Protein AF-A0A378A5R9-F1 (afdb_monomer)

Radius of gyration: 16.85 Å; Cα contacts (8 Å, |Δi|>4): 66; chains: 1; bounding box: 38×24×37 Å

Mean predicted aligned error: 8.61 Å

Sequence (69 aa):
MGQLVDGVWQDTWYDTKSTGGRFKRSVSAFRNWLTADGAAGPSGEGGFAAEKDRYHLYVSLACRGRIAR

Organism: Klebsiella pneumoniae (NCBI:txid573)

Secondary structure (DSSP, 8-state):
--EEETTEEE-PPP--TTTTT---PPPPS-----BSS----SSS-S--B--TTS------TTS------

Foldseek 3Di:
DWDQDPNDIDPDDDPCVVVVNDDDDDDDPDDFDEDQCQQTDPDDHGPRHDDPPPDDDDDDPVDPDPPDD

Structure (mmCIF, N/CA/C/O backbone):
data_AF-A0A378A5R9-F1
#
_entry.id   AF-A0A378A5R9-F1
#
loop_
_atom_site.group_PDB
_atom_site.id
_atom_site.type_symbol
_atom_site.label_atom_id
_atom_site.label_alt_id
_atom_site.label_comp_id
_atom_site.label_asym_id
_atom_site.label_entity_id
_atom_site.label_seq_id
_atom_site.pdbx_PDB_ins_code
_atom_site.Cartn_x
_atom_site.Cartn_y
_atom_site.Cartn_z
_atom_site.occupancy
_atom_site.B_iso_or_equiv
_atom_site.auth_seq_id
_atom_site.auth_comp_id
_atom_site.auth_asym_id
_atom_site.auth_atom_id
_atom_site.pdbx_PDB_model_num
ATOM 1 N N . MET A 1 1 ? 18.965 -5.376 -11.503 1.00 68.88 1 MET A N 1
ATOM 2 C CA . MET A 1 1 ? 17.647 -5.207 -10.854 1.00 68.88 1 MET A CA 1
ATOM 3 C C . MET A 1 1 ? 16.641 -5.123 -11.974 1.00 68.88 1 MET A C 1
ATOM 5 O O . MET A 1 1 ? 16.834 -4.262 -12.821 1.00 68.88 1 MET A O 1
ATOM 9 N N . GLY A 1 2 ? 15.634 -5.993 -11.986 1.00 75.69 2 GLY A N 1
ATOM 10 C CA . GLY A 1 2 ? 14.540 -5.889 -12.948 1.00 75.69 2 GLY A CA 1
ATOM 11 C C . GLY A 1 2 ? 13.485 -4.869 -12.521 1.00 75.69 2 GLY A C 1
ATOM 12 O O . GLY A 1 2 ? 13.478 -4.398 -11.378 1.00 75.69 2 GLY A O 1
ATOM 13 N N . GLN A 1 3 ? 12.605 -4.520 -13.450 1.00 79.62 3 GLN A N 1
ATOM 14 C CA . GLN A 1 3 ? 11.506 -3.579 -13.248 1.00 79.62 3 GLN A CA 1
ATOM 15 C C . GLN A 1 3 ? 10.247 -4.058 -13.975 1.00 79.62 3 GLN A C 1
ATOM 17 O O . GLN A 1 3 ? 10.328 -4.774 -14.970 1.00 79.62 3 GLN A O 1
ATOM 22 N N . LEU A 1 4 ? 9.080 -3.640 -13.487 1.00 81.06 4 LEU A N 1
ATOM 23 C CA . LEU A 1 4 ? 7.814 -3.800 -14.202 1.00 81.06 4 LEU A CA 1
ATOM 24 C C . LEU A 1 4 ? 7.597 -2.582 -15.105 1.00 81.06 4 LEU A C 1
ATOM 26 O O . LEU A 1 4 ? 7.530 -1.460 -14.602 1.00 81.06 4 LEU A O 1
ATOM 30 N N . VAL A 1 5 ? 7.478 -2.809 -16.414 1.00 81.62 5 VAL A N 1
ATOM 31 C CA . VAL A 1 5 ? 7.098 -1.796 -17.413 1.00 81.62 5 VAL A CA 1
ATOM 32 C C . VAL A 1 5 ? 5.784 -2.243 -18.031 1.00 81.62 5 VAL A C 1
ATOM 34 O O . VAL A 1 5 ? 5.719 -3.338 -18.583 1.00 81.62 5 VAL A O 1
ATOM 37 N N . ASP A 1 6 ? 4.731 -1.440 -17.867 1.00 82.69 6 ASP A N 1
ATOM 38 C CA . ASP A 1 6 ? 3.381 -1.732 -18.374 1.00 82.69 6 ASP A CA 1
ATOM 39 C C . ASP A 1 6 ? 2.875 -3.141 -18.008 1.00 82.69 6 ASP A C 1
ATOM 41 O O . ASP A 1 6 ? 2.237 -3.837 -18.793 1.00 82.69 6 ASP A O 1
ATOM 45 N N . GLY A 1 7 ? 3.198 -3.588 -16.789 1.00 84.62 7 GLY A N 1
ATOM 46 C CA . GLY A 1 7 ? 2.805 -4.902 -16.269 1.00 84.62 7 GLY A CA 1
ATOM 47 C C . GLY A 1 7 ? 3.691 -6.074 -16.709 1.00 84.62 7 GLY A C 1
ATOM 48 O O . GLY A 1 7 ? 3.485 -7.187 -16.232 1.00 84.62 7 GLY A O 1
ATOM 49 N N . VAL A 1 8 ? 4.705 -5.847 -17.548 1.00 86.62 8 VAL A N 1
ATOM 50 C CA . VAL A 1 8 ? 5.646 -6.880 -18.003 1.00 86.62 8 VAL A CA 1
ATOM 51 C C . VAL A 1 8 ? 6.963 -6.769 -17.239 1.00 86.62 8 VAL A C 1
ATOM 53 O O . VAL A 1 8 ? 7.540 -5.687 -17.106 1.00 86.62 8 VAL A O 1
ATOM 56 N N . TRP A 1 9 ? 7.452 -7.898 -16.721 1.00 85.12 9 TRP A N 1
ATOM 57 C CA . TRP A 1 9 ? 8.752 -7.960 -16.057 1.00 85.12 9 TRP A CA 1
ATOM 58 C C . TRP A 1 9 ? 9.886 -7.837 -17.077 1.00 85.12 9 TRP A C 1
ATOM 60 O O . TRP A 1 9 ? 9.942 -8.591 -18.046 1.00 85.12 9 TRP A O 1
ATOM 70 N N . GLN A 1 10 ? 10.806 -6.910 -16.831 1.00 82.12 10 GLN A N 1
ATOM 71 C CA . GLN A 1 10 ? 12.002 -6.689 -17.635 1.00 82.12 10 GLN A CA 1
ATOM 72 C C . GLN A 1 10 ? 13.239 -6.887 -16.757 1.00 82.12 10 GLN A C 1
ATOM 74 O O . GLN A 1 10 ? 13.349 -6.264 -15.700 1.00 82.12 10 GLN A O 1
ATOM 79 N N . ASP A 1 11 ? 14.190 -7.708 -17.206 1.00 82.75 11 ASP A N 1
ATOM 80 C CA . ASP A 1 11 ? 15.480 -7.931 -16.524 1.00 82.75 11 ASP A CA 1
ATOM 81 C C . ASP A 1 11 ? 16.585 -6.973 -17.016 1.00 82.75 11 ASP A C 1
ATOM 83 O O . ASP A 1 11 ? 17.778 -7.269 -17.005 1.00 82.75 11 ASP A O 1
ATOM 87 N N . THR A 1 12 ? 16.193 -5.798 -17.507 1.00 73.69 12 THR A N 1
ATOM 88 C CA . THR A 1 12 ? 17.125 -4.780 -17.995 1.00 73.69 12 THR A CA 1
ATOM 89 C C . THR A 1 12 ? 17.471 -3.761 -16.916 1.00 73.69 12 THR A C 1
ATOM 91 O O . THR A 1 12 ? 16.695 -3.457 -16.011 1.00 73.69 12 THR A O 1
ATOM 94 N N . TRP A 1 13 ? 18.682 -3.216 -17.023 1.00 65.94 13 TRP A N 1
ATOM 95 C CA . TRP A 1 13 ? 19.158 -2.130 -16.173 1.00 65.94 13 TRP A CA 1
ATOM 96 C C . TRP A 1 13 ? 18.478 -0.801 -16.544 1.00 65.94 13 TRP A C 1
ATOM 98 O O . TRP A 1 13 ? 18.172 -0.559 -17.710 1.00 65.94 13 TRP A O 1
ATOM 108 N N . TYR A 1 14 ? 18.261 0.075 -15.562 1.00 66.81 14 TYR A N 1
ATOM 109 C CA . TYR A 1 14 ? 17.645 1.395 -15.761 1.00 66.81 14 TYR A CA 1
ATOM 110 C C . TYR A 1 14 ? 18.524 2.296 -16.637 1.00 66.81 14 TYR A C 1
ATOM 112 O O . TYR A 1 14 ? 19.753 2.274 -16.527 1.00 66.81 14 TYR A O 1
ATOM 120 N N . ASP A 1 15 ? 17.894 3.134 -17.461 1.00 67.00 15 ASP A N 1
ATOM 121 C CA . ASP A 1 15 ? 18.602 4.142 -18.246 1.00 67.00 15 ASP A CA 1
ATOM 122 C C . ASP A 1 15 ? 19.185 5.226 -17.325 1.00 67.00 15 ASP A C 1
ATOM 124 O O . ASP A 1 15 ? 18.504 6.154 -16.894 1.00 67.00 15 ASP A O 1
ATOM 128 N N . THR A 1 16 ? 20.468 5.087 -16.992 1.00 67.88 16 THR A N 1
ATOM 129 C CA . THR A 1 16 ? 21.228 6.081 -16.226 1.00 67.88 16 THR A CA 1
ATOM 130 C C . THR A 1 16 ? 21.945 7.089 -17.119 1.00 67.88 16 THR A C 1
ATOM 132 O O . THR A 1 16 ? 22.510 8.058 -16.604 1.00 67.88 16 THR A O 1
ATOM 135 N N . LYS A 1 17 ? 21.935 6.902 -18.450 1.00 67.69 17 LYS A N 1
ATOM 136 C CA . LYS A 1 17 ? 22.545 7.862 -19.382 1.00 67.69 17 LYS A CA 1
ATOM 137 C C . LYS A 1 17 ? 21.729 9.150 -19.415 1.00 67.69 17 LYS A C 1
ATOM 139 O O . LYS A 1 17 ? 22.309 10.230 -19.351 1.00 67.69 17 LYS A O 1
ATOM 144 N N . SER A 1 18 ? 20.402 9.044 -19.418 1.00 70.75 18 SER A N 1
ATOM 145 C CA . SER A 1 18 ? 19.494 10.201 -19.402 1.00 70.75 18 SER A CA 1
ATOM 146 C C . SER A 1 18 ? 19.481 10.983 -18.080 1.00 70.75 18 SER A C 1
ATOM 148 O O . SER A 1 18 ? 19.050 12.134 -18.050 1.00 70.75 18 SER A O 1
ATOM 150 N N . THR A 1 19 ? 19.986 10.406 -16.985 1.00 67.56 19 THR A N 1
ATOM 151 C CA . THR A 1 19 ? 19.993 11.023 -15.644 1.00 67.56 19 THR A CA 1
ATOM 152 C C . THR A 1 19 ? 21.382 11.457 -15.163 1.00 67.56 19 THR A C 1
ATOM 154 O O . THR A 1 19 ? 21.554 11.773 -13.981 1.00 67.56 19 THR A O 1
ATOM 157 N N . GLY A 1 20 ? 22.391 11.457 -16.042 1.00 73.50 20 GLY A N 1
ATOM 158 C CA . GLY A 1 20 ? 23.764 11.825 -15.680 1.00 73.50 20 GLY A CA 1
ATOM 159 C C . GLY A 1 20 ? 24.397 10.866 -14.665 1.00 73.50 20 GLY A C 1
ATOM 160 O O . GLY A 1 20 ? 25.097 11.299 -13.752 1.00 73.50 20 GLY A O 1
ATOM 161 N N . GLY A 1 21 ? 24.097 9.568 -14.767 1.00 68.31 21 GLY A N 1
ATOM 162 C CA . GLY A 1 21 ? 24.627 8.521 -13.889 1.00 68.31 21 GLY A CA 1
ATOM 163 C C . GLY A 1 21 ? 23.869 8.337 -12.570 1.00 68.31 21 GLY A C 1
ATOM 164 O O . GLY A 1 21 ? 24.201 7.435 -11.801 1.00 68.31 21 GLY A O 1
ATOM 165 N N . ARG A 1 22 ? 22.837 9.146 -12.286 1.00 67.25 22 ARG A N 1
ATOM 166 C CA . ARG A 1 22 ? 22.058 9.039 -11.042 1.00 67.25 22 ARG A CA 1
ATOM 167 C C . ARG A 1 22 ? 20.945 8.006 -11.168 1.00 67.25 22 ARG A C 1
ATOM 169 O O . ARG A 1 22 ? 20.101 8.088 -12.057 1.00 67.25 22 ARG A O 1
ATOM 176 N N . PHE A 1 23 ? 20.872 7.078 -10.221 1.00 65.19 23 PHE A N 1
ATOM 177 C CA . PHE A 1 23 ? 19.717 6.194 -10.099 1.00 65.19 23 PHE A CA 1
ATOM 178 C C . PHE A 1 23 ? 18.488 6.999 -9.648 1.00 65.19 23 PHE A C 1
ATOM 180 O O . PHE A 1 23 ? 18.416 7.451 -8.503 1.00 65.19 23 PHE A O 1
ATOM 187 N N . LYS A 1 24 ? 17.515 7.192 -10.545 1.00 66.19 24 LYS A N 1
ATOM 188 C C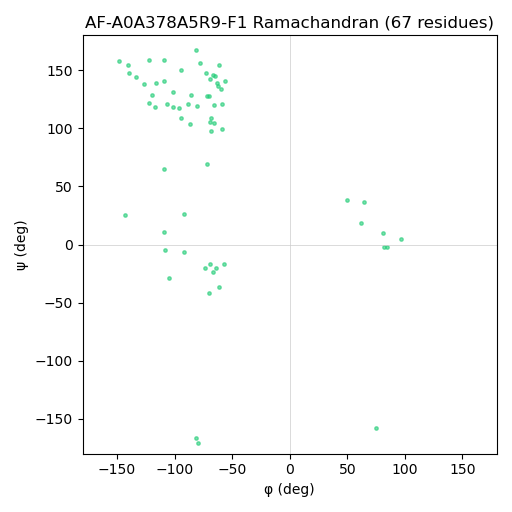A . LYS A 1 24 ? 16.227 7.810 -10.219 1.00 66.19 24 LYS A CA 1
ATOM 189 C C . LYS A 1 24 ? 15.227 6.701 -9.909 1.00 66.19 24 LYS A C 1
ATOM 191 O O . LYS A 1 24 ? 14.808 5.974 -10.804 1.00 66.19 24 LYS A O 1
ATOM 196 N N . ARG A 1 25 ? 14.857 6.561 -8.634 1.00 67.00 25 ARG A N 1
ATOM 197 C CA . ARG A 1 25 ? 13.808 5.616 -8.231 1.00 67.00 25 ARG A CA 1
ATOM 198 C C . ARG A 1 25 ? 12.485 6.021 -8.868 1.00 67.00 25 ARG A C 1
ATOM 200 O O . ARG A 1 25 ? 12.137 7.203 -8.870 1.00 67.00 25 ARG A O 1
ATOM 207 N N . SER A 1 26 ? 11.736 5.034 -9.344 1.00 67.06 26 SER A N 1
ATOM 208 C CA . SER A 1 26 ? 10.316 5.210 -9.615 1.00 67.06 26 SER A CA 1
ATOM 209 C C . SER A 1 26 ? 9.616 5.684 -8.339 1.00 67.06 26 SER A C 1
ATOM 211 O O . SER A 1 26 ? 9.963 5.276 -7.221 1.00 67.06 26 SER A O 1
ATOM 213 N N . VAL A 1 27 ? 8.662 6.604 -8.501 1.00 68.38 27 VAL A N 1
ATOM 214 C CA . VAL A 1 27 ? 7.829 7.061 -7.388 1.00 68.38 27 VAL A CA 1
ATOM 215 C C . VAL A 1 27 ? 7.094 5.842 -6.854 1.00 68.38 27 VAL A C 1
ATOM 217 O O . VAL A 1 27 ? 6.600 5.011 -7.614 1.00 68.38 27 VAL A O 1
ATOM 220 N N . SER A 1 28 ? 7.076 5.686 -5.536 1.00 67.81 28 SER A N 1
ATOM 221 C CA . SER A 1 28 ? 6.395 4.546 -4.944 1.00 67.81 28 SER A CA 1
ATOM 222 C C . SER A 1 28 ? 4.897 4.676 -5.206 1.00 67.81 28 SER A C 1
ATOM 224 O O . SER A 1 28 ? 4.290 5.656 -4.786 1.00 67.81 28 SER A O 1
ATOM 226 N N . ALA A 1 29 ? 4.331 3.686 -5.893 1.00 77.50 29 ALA A N 1
ATOM 227 C CA . ALA A 1 29 ? 2.965 3.750 -6.405 1.00 77.50 29 ALA A CA 1
ATOM 228 C C . ALA A 1 29 ? 1.883 3.763 -5.310 1.00 77.50 29 ALA A C 1
ATOM 230 O O . ALA A 1 29 ? 0.792 4.266 -5.541 1.00 77.50 29 ALA A O 1
ATOM 231 N N . PHE A 1 30 ? 2.183 3.249 -4.111 1.00 85.81 30 PHE A N 1
ATOM 232 C CA . PHE A 1 30 ? 1.194 3.067 -3.047 1.00 85.81 30 PHE A CA 1
ATOM 233 C C . PHE A 1 30 ? 1.594 3.825 -1.775 1.00 85.81 30 PHE A C 1
ATOM 235 O O . PHE A 1 30 ? 2.683 3.626 -1.218 1.00 85.81 30 PHE A O 1
ATOM 242 N N . ARG A 1 31 ? 0.708 4.727 -1.339 1.00 90.75 31 ARG A N 1
ATOM 243 C CA . ARG A 1 31 ? 0.869 5.619 -0.173 1.00 90.75 31 ARG A CA 1
ATOM 244 C C . ARG A 1 31 ? -0.447 5.837 0.590 1.00 90.75 31 ARG A C 1
ATOM 246 O O . ARG A 1 31 ? -0.615 6.865 1.243 1.00 90.75 31 ARG A O 1
ATOM 253 N N . ASN A 1 32 ? -1.366 4.881 0.487 1.00 93.56 32 ASN A N 1
ATOM 254 C CA . ASN A 1 32 ? -2.627 4.900 1.226 1.00 93.56 32 ASN A CA 1
ATOM 255 C C . ASN A 1 32 ? -2.394 4.469 2.677 1.00 93.56 32 ASN A C 1
ATOM 257 O O . ASN A 1 32 ? -1.429 3.758 2.974 1.00 93.56 32 ASN A O 1
ATOM 261 N N . TRP A 1 33 ? -3.285 4.897 3.565 1.00 95.44 33 TRP A N 1
ATOM 262 C CA . TRP A 1 33 ? -3.198 4.628 4.997 1.00 95.44 33 TRP A CA 1
ATOM 263 C C . TRP A 1 33 ? -4.269 3.646 5.428 1.00 95.44 33 TRP A C 1
ATOM 265 O O . TRP A 1 33 ? -5.409 3.754 4.994 1.00 95.44 33 TRP A O 1
ATOM 275 N N . LEU A 1 34 ? -3.901 2.745 6.334 1.00 95.50 34 LEU A N 1
ATOM 276 C CA . LEU A 1 34 ? -4.856 1.959 7.098 1.00 95.50 34 LEU A CA 1
ATOM 277 C C . LEU A 1 34 ? -5.374 2.812 8.262 1.00 95.50 34 LEU A C 1
ATOM 279 O O . LEU A 1 34 ? -4.584 3.239 9.105 1.00 95.50 34 LEU A O 1
ATOM 283 N N . THR A 1 35 ? -6.677 3.063 8.307 1.00 96.50 35 THR A N 1
ATOM 284 C CA . THR A 1 35 ? -7.341 3.858 9.354 1.00 96.50 35 THR A CA 1
ATOM 285 C C . THR A 1 35 ? -8.420 3.026 10.038 1.00 96.50 35 THR A C 1
ATOM 287 O O . THR A 1 35 ? -8.866 2.012 9.506 1.00 96.50 35 THR A O 1
ATOM 290 N N . ALA A 1 36 ? -8.824 3.406 11.252 1.00 95.81 36 ALA A N 1
ATOM 291 C CA . ALA A 1 36 ? -9.787 2.616 12.024 1.00 95.81 36 ALA A CA 1
ATOM 292 C C . ALA A 1 36 ? -11.147 2.484 11.313 1.00 95.81 36 ALA A C 1
ATOM 294 O O . ALA A 1 36 ? -11.771 1.431 11.361 1.00 95.81 36 ALA A O 1
ATOM 295 N N . ASP A 1 37 ? -11.573 3.540 10.626 1.00 94.56 37 ASP A N 1
ATOM 296 C CA . ASP A 1 37 ? -12.868 3.682 9.960 1.00 94.56 37 ASP A CA 1
ATOM 297 C C . ASP A 1 37 ? -12.778 3.629 8.425 1.00 94.56 37 ASP A C 1
ATOM 299 O O . ASP A 1 37 ? -13.796 3.640 7.736 1.00 94.56 37 ASP A O 1
ATOM 303 N N . GLY A 1 38 ? -11.566 3.569 7.869 1.00 94.88 38 GLY A N 1
ATOM 304 C CA . GLY A 1 38 ? -11.334 3.601 6.430 1.00 94.88 38 GLY A CA 1
ATOM 305 C C . GLY A 1 38 ? -11.351 5.003 5.824 1.00 94.88 38 GLY A C 1
ATOM 306 O O . GLY A 1 38 ? -11.317 5.116 4.599 1.00 94.88 38 GLY A O 1
ATOM 307 N N . ALA A 1 39 ?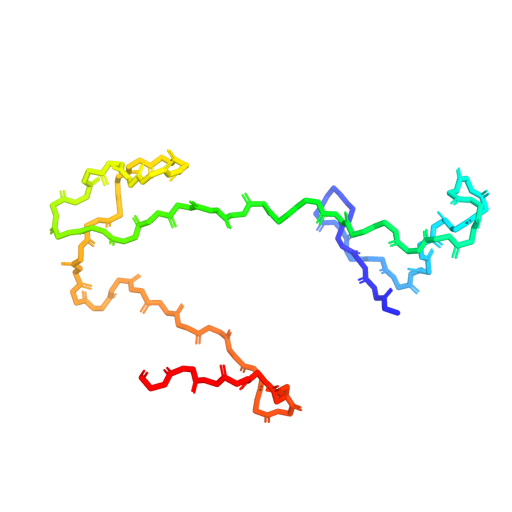 -11.364 6.071 6.626 1.00 96.38 39 ALA A N 1
ATOM 308 C CA . ALA A 1 39 ? -11.151 7.421 6.117 1.00 96.38 39 ALA A CA 1
ATOM 309 C C . ALA A 1 39 ? -9.756 7.570 5.478 1.00 96.38 39 ALA A C 1
ATOM 311 O O . ALA A 1 39 ? -8.812 6.851 5.819 1.00 96.38 39 ALA A O 1
ATOM 312 N N . ALA A 1 40 ? -9.615 8.514 4.544 1.00 95.81 40 ALA A N 1
ATOM 313 C CA . ALA A 1 40 ? -8.321 8.823 3.940 1.00 95.81 40 ALA A CA 1
ATOM 314 C C . ALA A 1 40 ? -7.337 9.345 5.003 1.00 95.81 40 ALA A C 1
ATOM 316 O O . ALA A 1 40 ? -7.696 10.163 5.851 1.00 95.81 40 ALA A O 1
ATOM 317 N N . GLY A 1 41 ? -6.090 8.873 4.954 1.00 92.31 41 GLY A N 1
ATOM 318 C CA . GLY A 1 41 ? -5.019 9.385 5.806 1.00 92.31 41 GLY A CA 1
ATOM 319 C C . GLY A 1 41 ? -4.389 10.676 5.263 1.00 92.31 41 GLY A C 1
ATOM 320 O 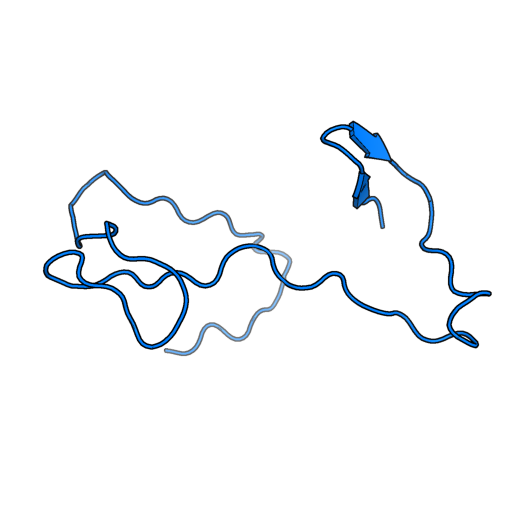O . GLY A 1 41 ? -4.894 11.275 4.315 1.00 92.31 41 GLY A O 1
ATOM 321 N N . PRO A 1 42 ? -3.229 11.087 5.804 1.00 93.69 42 PRO A N 1
ATOM 322 C CA . PRO A 1 42 ? -2.482 12.263 5.338 1.00 93.69 42 PRO A CA 1
ATOM 323 C C . PRO A 1 42 ? -2.081 12.250 3.853 1.00 93.69 42 PRO A C 1
ATOM 325 O O . PRO A 1 42 ? -1.682 13.278 3.312 1.00 93.69 42 PRO A O 1
ATOM 328 N N . SER A 1 43 ? -2.120 11.086 3.201 1.00 91.50 43 SER A N 1
ATOM 329 C CA . SER A 1 43 ? -1.820 10.911 1.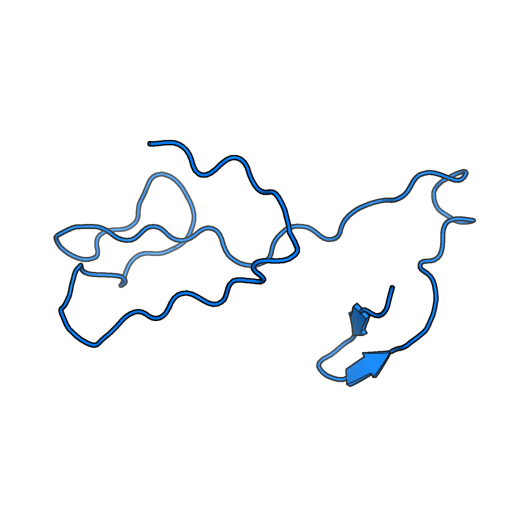781 1.00 91.50 43 SER A CA 1
ATOM 330 C C . SER A 1 43 ? -2.646 9.776 1.183 1.00 91.50 43 SER A C 1
ATOM 332 O O . SER A 1 43 ? -3.043 8.854 1.893 1.00 91.50 43 SER A O 1
ATOM 334 N N . GLY A 1 44 ? -2.821 9.791 -0.137 1.00 89.75 44 GLY A N 1
ATOM 335 C CA . GLY A 1 44 ? -3.524 8.724 -0.844 1.00 89.75 44 GLY A CA 1
ATOM 336 C C . GLY A 1 44 ? -5.040 8.780 -0.661 1.00 89.75 44 GLY A C 1
ATOM 337 O O . GLY A 1 44 ? -5.605 9.833 -0.376 1.00 89.75 44 GLY A O 1
ATOM 338 N N . GLU A 1 45 ? -5.688 7.641 -0.859 1.00 92.69 45 GLU A N 1
ATOM 339 C CA . GLU A 1 45 ? -7.144 7.499 -0.853 1.00 92.69 45 GLU A CA 1
ATOM 340 C C . GLU A 1 45 ? -7.638 6.734 0.385 1.00 92.69 45 GLU A C 1
ATOM 342 O O . GLU A 1 45 ? -6.879 6.007 1.035 1.00 92.69 45 GLU A O 1
ATOM 347 N N . GLY A 1 46 ? -8.920 6.916 0.718 1.00 94.12 46 GLY A N 1
ATOM 348 C CA . GLY A 1 46 ? -9.619 6.150 1.754 1.00 94.12 46 GLY A CA 1
ATOM 349 C C . GLY A 1 46 ? -10.064 4.764 1.272 1.00 94.12 46 GLY A C 1
ATOM 350 O O . GLY A 1 46 ? -9.700 4.311 0.191 1.00 94.12 46 GLY A O 1
ATOM 351 N N . GLY A 1 47 ? -10.873 4.084 2.081 1.00 95.44 47 GLY A N 1
ATOM 352 C CA . GLY A 1 47 ? -11.385 2.736 1.816 1.00 95.44 47 GLY A CA 1
ATOM 353 C C . GLY A 1 47 ? -10.590 1.612 2.485 1.00 95.44 47 GLY A C 1
ATOM 354 O O . GLY A 1 47 ? -10.903 0.440 2.279 1.00 95.44 47 GLY A O 1
ATOM 355 N N . PHE A 1 48 ? -9.593 1.935 3.312 1.00 96.19 48 PHE A N 1
ATOM 356 C CA . PHE A 1 48 ? -8.712 0.972 3.984 1.00 96.19 48 PHE A CA 1
ATOM 357 C C . PHE A 1 48 ? -8.994 0.909 5.495 1.00 96.19 48 PHE A C 1
ATOM 359 O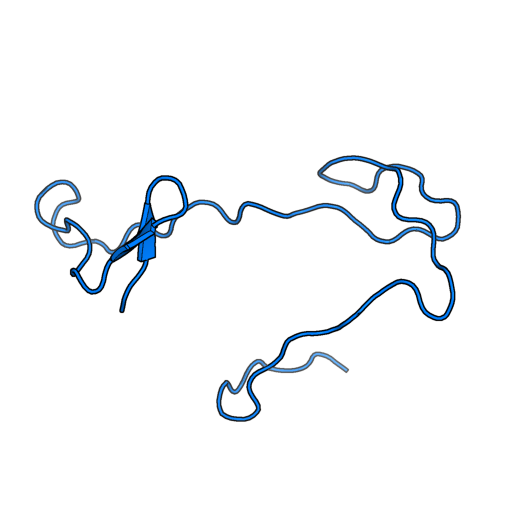 O . PHE A 1 48 ? -8.158 1.292 6.314 1.00 96.19 48 PHE A O 1
ATOM 366 N N . ALA A 1 49 ? -10.193 0.448 5.862 1.00 96.75 49 ALA A N 1
ATOM 367 C CA . ALA A 1 49 ? -10.586 0.255 7.258 1.00 96.75 49 ALA A CA 1
ATOM 368 C C . ALA A 1 49 ? -9.823 -0.907 7.909 1.00 96.75 49 ALA A C 1
ATOM 370 O O . ALA A 1 49 ? -9.558 -1.928 7.268 1.00 96.75 49 ALA A O 1
ATOM 371 N N . ALA A 1 50 ? -9.466 -0.761 9.182 1.00 96.06 50 ALA A N 1
ATOM 372 C CA . ALA A 1 50 ? -8.771 -1.786 9.946 1.00 96.06 50 ALA A CA 1
ATOM 373 C C . ALA A 1 50 ? -9.697 -2.984 10.220 1.00 96.06 50 ALA A C 1
ATOM 375 O O . ALA A 1 50 ? -10.575 -2.933 11.077 1.00 96.06 50 ALA A O 1
ATOM 376 N N . GLU A 1 51 ? -9.468 -4.081 9.500 1.00 96.06 51 GLU A N 1
ATOM 377 C CA . GLU A 1 51 ? -10.287 -5.292 9.549 1.00 96.06 51 GLU A CA 1
ATOM 378 C C . GLU A 1 51 ? -9.402 -6.535 9.656 1.00 96.06 51 GLU A C 1
ATOM 380 O O . GLU A 1 51 ? -8.319 -6.613 9.062 1.00 96.06 51 GLU A O 1
ATOM 385 N N . LYS A 1 52 ? -9.880 -7.524 10.415 1.00 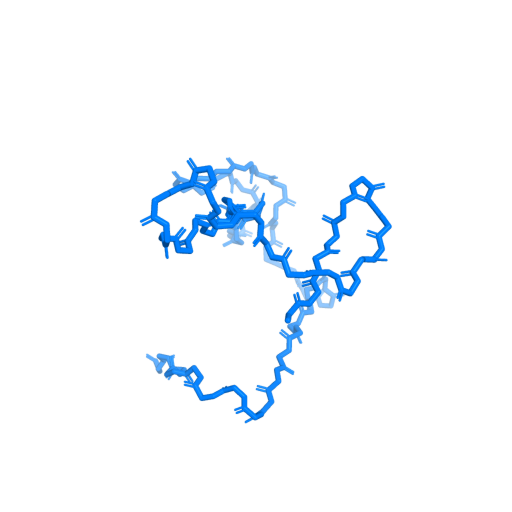96.19 52 LYS A N 1
ATOM 386 C CA . LYS A 1 52 ? -9.212 -8.820 10.527 1.00 96.19 52 LYS A CA 1
ATOM 387 C C . LYS A 1 52 ? -9.266 -9.548 9.179 1.00 96.19 52 LYS A C 1
ATOM 389 O O . LYS A 1 52 ? -10.242 -9.426 8.450 1.00 96.19 52 LYS A O 1
ATOM 394 N N . ASP A 1 53 ? -8.215 -10.307 8.870 1.00 95.62 53 ASP A N 1
ATOM 395 C CA . ASP A 1 53 ? -8.140 -11.202 7.704 1.00 95.62 53 ASP A CA 1
ATOM 396 C C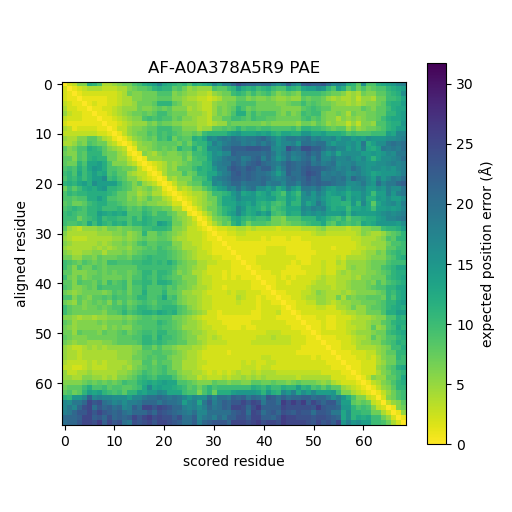 . ASP A 1 53 ? -8.244 -10.491 6.332 1.00 95.62 53 ASP A C 1
ATOM 398 O O . ASP A 1 53 ? -8.491 -11.130 5.313 1.00 95.62 53 ASP A O 1
ATOM 402 N N . ARG A 1 54 ? -8.005 -9.169 6.290 1.00 96.62 54 ARG A N 1
ATOM 403 C CA . ARG A 1 54 ? -8.055 -8.344 5.066 1.00 96.62 54 ARG A CA 1
ATOM 404 C C . ARG A 1 54 ? -6.680 -7.947 4.514 1.00 96.62 54 ARG A C 1
ATOM 406 O O . ARG A 1 54 ? -6.535 -7.731 3.311 1.00 96.62 54 ARG A O 1
ATOM 413 N N . TYR A 1 55 ? -5.670 -7.823 5.374 1.00 96.88 55 TYR A N 1
ATOM 414 C CA . TYR A 1 55 ? -4.362 -7.262 5.018 1.00 96.88 55 TYR A CA 1
ATOM 415 C C . TYR A 1 55 ? -3.242 -8.290 5.149 1.00 96.88 55 TYR A C 1
ATOM 417 O O . TYR A 1 55 ? -3.175 -9.030 6.128 1.00 96.88 55 TYR A O 1
ATOM 425 N N . HIS A 1 56 ? -2.321 -8.282 4.183 1.00 95.75 56 HIS A N 1
ATOM 426 C CA . HIS A 1 56 ? -1.174 -9.186 4.136 1.00 95.75 56 HIS A CA 1
ATOM 427 C C . HIS A 1 56 ? 0.135 -8.410 3.983 1.00 95.75 56 HIS A C 1
ATOM 429 O O . HIS A 1 56 ? 0.228 -7.467 3.197 1.00 95.75 56 HIS A O 1
ATOM 435 N N . LEU A 1 57 ? 1.161 -8.832 4.724 1.00 94.12 57 LEU A N 1
ATOM 436 C CA . LEU A 1 57 ? 2.500 -8.252 4.665 1.00 94.12 57 LEU A CA 1
ATOM 437 C C . LEU A 1 57 ? 3.426 -9.139 3.826 1.00 94.12 57 LEU A C 1
ATOM 439 O O . LEU A 1 57 ? 3.715 -10.273 4.203 1.00 94.12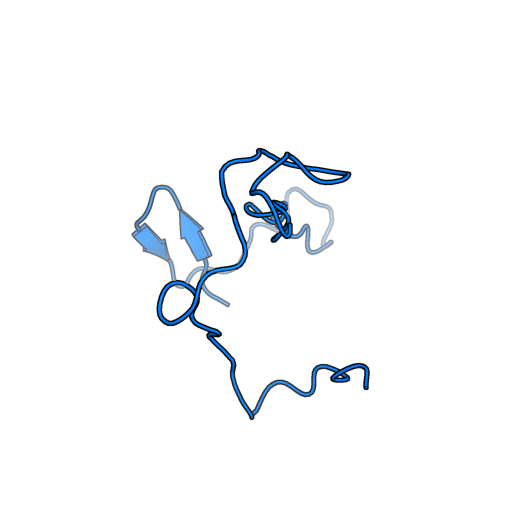 57 LEU A O 1
ATOM 443 N N . TYR A 1 58 ? 3.942 -8.596 2.725 1.00 92.75 58 TYR A N 1
ATOM 444 C CA . TYR A 1 58 ? 4.997 -9.224 1.929 1.00 92.75 58 TYR A CA 1
ATOM 445 C C . TYR A 1 58 ? 6.360 -8.663 2.351 1.00 92.75 58 TYR A C 1
ATOM 447 O O . TYR A 1 58 ? 6.613 -7.466 2.216 1.00 92.75 58 TYR A O 1
ATOM 455 N N . VAL A 1 59 ? 7.245 -9.519 2.871 1.00 91.44 59 VAL A N 1
ATOM 456 C CA . VAL A 1 59 ? 8.568 -9.130 3.386 1.00 91.44 59 VAL A CA 1
ATOM 457 C C . VAL A 1 59 ? 9.634 -10.155 3.001 1.00 91.44 59 VAL A C 1
ATOM 459 O O . VAL A 1 59 ? 9.364 -11.350 2.920 1.00 91.44 59 VAL A O 1
ATOM 462 N N . SER A 1 60 ? 10.866 -9.690 2.783 1.00 85.38 60 SER A N 1
ATOM 463 C CA . SER A 1 60 ? 12.045 -10.548 2.643 1.00 85.38 60 SER A CA 1
ATOM 464 C C . SER A 1 60 ? 12.907 -10.440 3.896 1.00 85.38 60 SER A C 1
ATOM 466 O O . SER A 1 60 ? 13.397 -9.357 4.212 1.00 85.38 60 SER A O 1
ATOM 468 N N . LEU A 1 61 ? 13.138 -11.564 4.583 1.00 86.88 61 LEU A N 1
ATOM 469 C CA . LEU A 1 61 ? 13.994 -11.626 5.780 1.00 86.88 61 LEU A CA 1
ATOM 470 C C . LEU A 1 61 ? 15.464 -11.287 5.483 1.00 86.88 61 LEU A C 1
ATOM 472 O O . LEU A 1 61 ? 16.210 -10.903 6.381 1.00 86.88 61 LEU A O 1
ATOM 476 N N . ALA A 1 62 ? 15.879 -11.399 4.220 1.00 84.88 62 ALA A N 1
ATOM 477 C CA . ALA A 1 62 ? 17.210 -10.997 3.776 1.00 84.88 62 ALA A CA 1
ATOM 478 C C . ALA A 1 62 ? 17.364 -9.468 3.699 1.00 84.88 62 ALA A C 1
ATOM 480 O O . ALA A 1 62 ? 18.482 -8.949 3.718 1.00 84.88 62 ALA A O 1
ATOM 481 N N . CYS A 1 63 ? 16.255 -8.727 3.624 1.00 74.31 63 CYS A N 1
ATOM 482 C CA . CYS A 1 63 ? 16.276 -7.276 3.604 1.00 74.31 63 CYS A CA 1
ATOM 483 C C . CYS A 1 63 ? 16.277 -6.756 5.046 1.00 74.31 63 CYS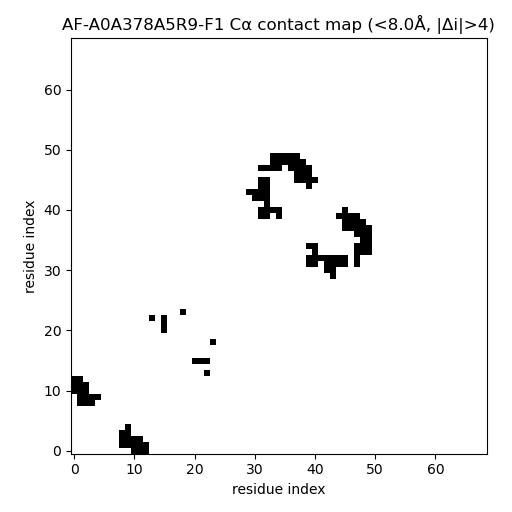 A C 1
ATOM 485 O O . CYS A 1 63 ? 15.248 -6.744 5.720 1.00 74.31 63 CYS A O 1
ATOM 487 N N . ARG A 1 64 ? 17.440 -6.308 5.533 1.00 55.56 64 ARG A N 1
ATOM 488 C CA . ARG A 1 64 ? 17.574 -5.634 6.836 1.00 55.56 64 ARG A CA 1
ATOM 489 C C . ARG A 1 64 ? 16.962 -4.228 6.783 1.00 55.56 64 ARG A C 1
ATOM 491 O O . ARG A 1 64 ? 17.657 -3.217 6.834 1.00 55.56 64 ARG A O 1
ATOM 498 N N . GLY A 1 65 ? 15.642 -4.152 6.676 1.00 58.81 65 GLY A N 1
ATOM 499 C CA . GLY A 1 65 ? 14.909 -2.961 7.081 1.00 58.81 65 GLY A CA 1
ATOM 500 C C . GLY A 1 65 ? 14.968 -2.872 8.601 1.00 58.81 65 GLY A C 1
ATOM 501 O O . GLY A 1 65 ? 14.673 -3.853 9.281 1.00 58.81 65 GLY A O 1
ATOM 502 N N . ARG A 1 66 ? 15.375 -1.725 9.156 1.00 48.59 66 ARG A N 1
ATOM 503 C CA . ARG A 1 66 ? 15.161 -1.439 10.580 1.00 48.59 66 ARG A CA 1
ATOM 504 C C . ARG A 1 66 ? 13.649 -1.495 10.810 1.00 48.59 66 ARG A C 1
ATOM 506 O O . ARG A 1 66 ? 12.949 -0.556 10.448 1.00 48.59 66 ARG A O 1
ATOM 513 N N . ILE A 1 67 ? 13.152 -2.611 11.336 1.00 50.84 67 ILE A N 1
ATOM 514 C CA . ILE A 1 67 ? 11.783 -2.705 11.836 1.00 50.84 67 ILE A CA 1
ATOM 515 C C . ILE A 1 67 ? 11.761 -1.767 13.042 1.00 50.84 67 ILE A C 1
ATOM 517 O O . ILE A 1 67 ? 12.395 -2.057 14.058 1.00 50.84 67 ILE A O 1
ATOM 521 N N . ALA A 1 68 ? 11.154 -0.591 12.880 1.00 42.84 68 ALA A N 1
ATOM 522 C CA . ALA A 1 68 ? 10.862 0.274 14.011 1.00 42.84 68 ALA A CA 1
ATOM 523 C C . ALA A 1 68 ? 9.963 -0.530 14.957 1.00 42.84 68 ALA A C 1
ATOM 525 O O . ALA A 1 68 ? 8.931 -1.049 14.527 1.00 42.84 68 ALA A O 1
ATOM 526 N N . ARG A 1 69 ? 10.435 -0.717 16.192 1.00 37.78 69 ARG A N 1
ATOM 527 C CA . ARG A 1 69 ? 9.571 -1.122 17.299 1.00 37.78 69 ARG A CA 1
ATOM 528 C C . ARG A 1 69 ? 8.583 -0.007 17.597 1.00 37.78 69 ARG A C 1
ATOM 530 O O . ARG A 1 69 ? 9.000 1.165 17.457 1.00 37.78 69 ARG A O 1
#

Solvent-accessible surface area (backbone atoms only — not comparable to full-atom values): 4800 Å² total; per-residue (Å²): 112,63,47,74,57,97,86,42,83,38,87,53,75,77,81,29,76,88,50,79,68,45,88,76,76,77,78,77,90,78,58,58,31,80,26,79,83,13,53,54,45,102,38,69,53,51,77,34,45,67,57,84,98,73,78,83,86,90,81,58,91,86,58,84,65,84,75,80,127

pLDDT: mean 80.89, std 14.84, range [37.78, 96.88]